Protein AF-N9MXN5-F1 (afdb_monomer_lite)

pLDDT: mean 97.75, std 3.44, range [69.69, 98.94]

Structure (mmCIF, N/CA/C/O backbone):
data_AF-N9MXN5-F1
#
_entry.id   AF-N9MXN5-F1
#
loop_
_atom_site.group_PDB
_atom_site.id
_atom_site.type_symbol
_atom_site.label_atom_id
_atom_site.label_alt_id
_atom_site.label_comp_id
_atom_site.label_asym_id
_atom_site.label_entity_id
_atom_site.label_seq_id
_atom_site.pdbx_PDB_ins_code
_atom_site.Cartn_x
_atom_site.Cartn_y
_atom_site.Cartn_z
_atom_site.occupancy
_atom_site.B_iso_or_equiv
_atom_site.auth_seq_id
_atom_site.auth_comp_id
_atom_site.auth_asym_id
_atom_site.auth_atom_id
_atom_site.pdbx_PDB_model_num
ATOM 1 N N . LEU A 1 1 ? 20.913 -4.478 -47.869 1.00 83.75 1 LEU A N 1
ATOM 2 C CA . LEU A 1 1 ? 21.904 -4.347 -46.782 1.00 83.75 1 LEU A CA 1
ATOM 3 C C . LEU A 1 1 ? 21.281 -4.959 -45.541 1.00 83.75 1 LEU A C 1
ATOM 5 O O . LEU A 1 1 ? 20.213 -4.504 -45.154 1.00 83.75 1 LEU A O 1
ATOM 9 N N . THR A 1 2 ? 21.905 -5.991 -44.981 1.00 88.81 2 THR A N 1
ATOM 10 C CA . THR A 1 2 ? 21.534 -6.568 -43.681 1.00 88.81 2 THR A CA 1
ATOM 11 C C . THR A 1 2 ? 22.613 -6.155 -42.691 1.00 88.81 2 THR A C 1
ATOM 13 O O . THR A 1 2 ? 23.789 -6.157 -43.053 1.00 88.81 2 THR A O 1
ATOM 16 N N . VAL A 1 3 ? 22.218 -5.737 -41.491 1.00 92.25 3 VAL A N 1
ATOM 17 C CA . VAL A 1 3 ? 23.141 -5.293 -40.443 1.00 92.25 3 VAL A CA 1
ATOM 18 C C . VAL A 1 3 ? 22.933 -6.191 -39.231 1.00 92.25 3 VAL A C 1
ATOM 20 O O . VAL A 1 3 ? 21.855 -6.172 -38.646 1.00 92.25 3 VAL A O 1
ATOM 23 N N . ASP A 1 4 ? 23.954 -6.967 -38.868 1.00 95.88 4 ASP A N 1
ATOM 24 C CA . ASP A 1 4 ? 23.865 -7.921 -37.752 1.00 95.88 4 ASP A CA 1
ATOM 25 C C . ASP A 1 4 ? 23.922 -7.226 -36.384 1.00 95.88 4 ASP A C 1
ATOM 27 O O . ASP A 1 4 ? 23.346 -7.703 -35.407 1.00 95.88 4 ASP A O 1
ATOM 31 N N . SER A 1 5 ? 24.616 -6.085 -36.297 1.00 96.94 5 SER A N 1
ATOM 32 C CA . SER A 1 5 ? 24.635 -5.247 -35.096 1.00 96.94 5 SER A CA 1
ATOM 33 C C . SER A 1 5 ? 25.014 -3.799 -35.397 1.00 96.94 5 SER A C 1
ATOM 35 O O . SER A 1 5 ? 25.731 -3.509 -36.356 1.00 96.94 5 SER A O 1
ATOM 37 N N . VAL A 1 6 ? 24.552 -2.890 -34.542 1.00 98.00 6 VAL A N 1
ATOM 38 C CA . VAL A 1 6 ? 24.963 -1.484 -34.506 1.00 98.00 6 VAL A CA 1
ATOM 39 C C . VAL A 1 6 ? 25.556 -1.197 -33.133 1.00 98.00 6 VAL A C 1
ATOM 41 O O . VAL A 1 6 ? 24.910 -1.441 -32.115 1.00 98.00 6 VAL A O 1
ATOM 44 N N . THR A 1 7 ? 26.760 -0.631 -33.107 1.00 97.88 7 THR A N 1
ATOM 45 C CA . THR A 1 7 ? 27.408 -0.156 -31.879 1.00 97.88 7 THR A CA 1
ATOM 46 C C . THR A 1 7 ? 27.594 1.354 -31.962 1.00 97.88 7 THR A C 1
ATOM 48 O O . THR A 1 7 ? 28.176 1.856 -32.923 1.00 97.88 7 THR A O 1
ATOM 51 N N . ALA A 1 8 ? 27.118 2.076 -30.950 1.00 97.94 8 ALA A N 1
ATOM 52 C CA . ALA A 1 8 ? 27.255 3.522 -30.824 1.00 97.94 8 ALA A CA 1
ATOM 53 C C . ALA A 1 8 ? 27.659 3.872 -29.385 1.00 97.94 8 ALA A C 1
ATOM 55 O O . ALA A 1 8 ? 26.828 3.911 -28.474 1.00 97.94 8 ALA A O 1
ATOM 56 N N . GLY A 1 9 ? 28.957 4.099 -29.170 1.00 97.94 9 GLY A N 1
ATOM 57 C CA . GLY A 1 9 ? 29.509 4.254 -27.823 1.00 97.94 9 GLY A CA 1
ATOM 58 C C . GLY A 1 9 ? 29.271 2.997 -26.980 1.00 97.94 9 GLY A C 1
ATOM 59 O O . GLY A 1 9 ? 29.595 1.894 -27.413 1.00 97.94 9 GLY A O 1
ATOM 60 N N . ASN A 1 10 ? 28.677 3.164 -25.795 1.00 97.81 10 ASN A N 1
ATOM 61 C CA . ASN A 1 10 ? 28.374 2.058 -24.874 1.00 97.81 10 ASN A CA 1
ATOM 62 C C . ASN A 1 10 ? 27.118 1.260 -25.254 1.00 97.81 10 ASN A C 1
ATOM 64 O O . ASN A 1 10 ? 26.843 0.232 -24.629 1.00 97.81 10 ASN A O 1
ATOM 68 N N . SER A 1 11 ? 26.347 1.743 -26.229 1.00 98.38 11 SER A N 1
ATOM 69 C CA . SER A 1 11 ? 25.101 1.122 -26.665 1.00 98.38 11 SER A CA 1
ATOM 70 C C . SER A 1 11 ? 25.356 0.148 -27.805 1.00 98.38 11 SER A C 1
ATOM 72 O O . SER A 1 11 ? 26.011 0.492 -28.792 1.00 98.38 11 SER A O 1
ATOM 74 N N . LYS A 1 12 ? 24.779 -1.047 -27.701 1.00 98.44 12 LYS A N 1
ATOM 75 C CA . LYS A 1 12 ? 24.777 -2.061 -28.753 1.00 98.44 12 LYS A CA 1
ATOM 76 C C . LYS A 1 12 ? 23.349 -2.520 -29.018 1.00 98.44 12 LYS A C 1
ATOM 78 O O . LYS A 1 12 ? 22.638 -2.874 -28.081 1.00 98.44 12 LYS A O 1
ATOM 83 N N . LEU A 1 13 ? 22.955 -2.523 -30.286 1.00 98.38 13 LEU A N 1
ATOM 84 C CA . LEU A 1 13 ? 21.726 -3.140 -30.776 1.00 98.38 13 LEU A CA 1
ATOM 85 C C . LEU A 1 13 ? 22.103 -4.339 -31.649 1.00 98.38 13 LEU A C 1
ATOM 87 O O . LEU A 1 13 ? 22.851 -4.179 -32.614 1.00 98.38 13 LEU A O 1
ATOM 91 N N . ASP A 1 14 ? 21.608 -5.524 -31.310 1.00 97.38 14 ASP A N 1
ATOM 92 C CA . ASP A 1 14 ? 21.800 -6.757 -32.081 1.00 97.38 14 ASP A CA 1
ATOM 93 C C . ASP A 1 14 ? 20.556 -7.664 -32.012 1.00 97.38 14 ASP A C 1
ATOM 95 O O . ASP A 1 14 ? 19.479 -7.234 -31.593 1.00 97.38 14 ASP A O 1
ATOM 99 N N . THR A 1 15 ? 20.689 -8.927 -32.430 1.00 96.50 15 THR A N 1
ATOM 100 C CA . THR A 1 15 ? 19.596 -9.914 -32.441 1.00 96.50 15 THR A CA 1
ATOM 101 C C . THR A 1 15 ? 19.000 -10.220 -31.064 1.00 96.50 15 THR A C 1
ATOM 103 O O . THR A 1 15 ? 17.898 -10.756 -30.996 1.00 96.50 15 THR A O 1
ATOM 106 N N . ASN A 1 16 ? 19.701 -9.906 -29.972 1.00 96.50 16 ASN A N 1
ATOM 107 C CA . ASN A 1 16 ? 19.214 -10.102 -28.608 1.00 96.50 16 ASN A CA 1
ATOM 108 C C . ASN A 1 16 ? 18.473 -8.872 -28.060 1.00 96.50 16 ASN A C 1
ATOM 110 O O . ASN A 1 16 ? 17.769 -9.004 -27.058 1.00 96.50 16 ASN A O 1
ATOM 114 N N . GLY A 1 17 ? 18.615 -7.696 -28.686 1.00 98.12 17 GLY A N 1
ATOM 115 C CA . GLY A 1 17 ? 17.989 -6.435 -28.275 1.00 98.12 17 GLY A CA 1
ATOM 116 C C . GLY A 1 17 ? 18.981 -5.280 -28.094 1.00 98.12 17 GLY A C 1
ATOM 117 O O . GLY A 1 17 ? 20.054 -5.265 -28.696 1.00 98.12 17 GLY A O 1
ATOM 118 N N . LEU A 1 18 ? 18.601 -4.291 -27.279 1.00 98.56 18 LEU A N 1
ATOM 119 C CA . LEU A 1 18 ? 19.400 -3.112 -26.937 1.00 98.56 18 LEU A CA 1
ATOM 120 C C . LEU A 1 18 ? 20.052 -3.281 -25.562 1.00 98.56 18 LEU A C 1
ATOM 122 O O . LEU A 1 18 ? 19.365 -3.449 -24.556 1.00 98.56 18 LEU A O 1
ATOM 126 N N . VAL A 1 19 ? 21.370 -3.133 -25.496 1.00 98.50 19 VAL A N 1
ATOM 127 C CA . VAL A 1 19 ? 22.130 -3.112 -24.241 1.00 98.50 19 VAL A CA 1
ATOM 128 C C . VAL A 1 19 ? 22.942 -1.827 -24.161 1.00 98.50 19 VAL A C 1
ATOM 130 O O . VAL A 1 19 ? 23.669 -1.498 -25.099 1.00 98.50 19 VAL A O 1
ATOM 133 N N . ILE A 1 20 ? 22.861 -1.119 -23.033 1.00 98.69 20 ILE A N 1
ATOM 134 C CA . ILE A 1 20 ? 23.775 -0.026 -22.690 1.00 98.69 20 ILE A CA 1
ATOM 135 C C . ILE A 1 20 ? 24.762 -0.561 -21.654 1.00 98.69 20 ILE A C 1
ATOM 137 O O . ILE A 1 20 ? 24.383 -0.872 -20.527 1.00 98.69 20 ILE A O 1
ATOM 141 N N . THR A 1 21 ? 26.040 -0.672 -22.015 1.00 97.69 21 THR A N 1
ATOM 142 C CA . THR A 1 21 ? 27.076 -1.174 -21.097 1.00 97.69 21 THR A CA 1
ATOM 143 C C . THR A 1 21 ? 27.165 -0.279 -19.857 1.00 97.69 21 THR A C 1
ATOM 145 O O . THR A 1 21 ? 27.408 0.923 -19.973 1.00 97.69 21 THR A O 1
ATOM 148 N N . GLY A 1 22 ? 26.957 -0.863 -18.670 1.00 97.19 22 GLY A N 1
ATOM 149 C CA . GLY A 1 22 ? 26.889 -0.134 -17.395 1.00 97.19 22 GLY A CA 1
ATOM 150 C C . GLY A 1 22 ? 25.561 0.597 -17.138 1.00 97.19 22 GLY A C 1
ATOM 151 O O . GLY A 1 22 ? 25.480 1.413 -16.218 1.00 97.19 22 GLY A O 1
ATOM 152 N N . GLY A 1 23 ? 24.529 0.332 -17.943 1.00 98.12 23 GLY A N 1
ATOM 153 C CA . GLY A 1 23 ? 23.228 0.988 -17.875 1.00 98.12 23 GLY A CA 1
ATOM 154 C C . GLY A 1 23 ? 22.055 0.036 -18.137 1.00 98.12 23 GLY A C 1
ATOM 155 O O . GLY A 1 23 ? 22.201 -1.177 -17.996 1.00 98.12 23 GLY A O 1
ATOM 156 N N . PRO A 1 24 ? 20.878 0.589 -18.476 1.00 98.69 24 PRO A N 1
ATOM 157 C CA . PRO A 1 24 ? 19.688 -0.198 -18.780 1.00 98.69 24 PRO A CA 1
ATOM 158 C C . PRO A 1 24 ? 19.839 -1.084 -20.024 1.00 98.69 24 PRO A C 1
ATOM 160 O O . PRO A 1 24 ? 20.655 -0.821 -20.912 1.00 98.69 24 PRO A O 1
ATOM 163 N N . SER A 1 25 ? 18.985 -2.099 -20.130 1.00 98.75 25 SER A N 1
ATOM 164 C CA . SER A 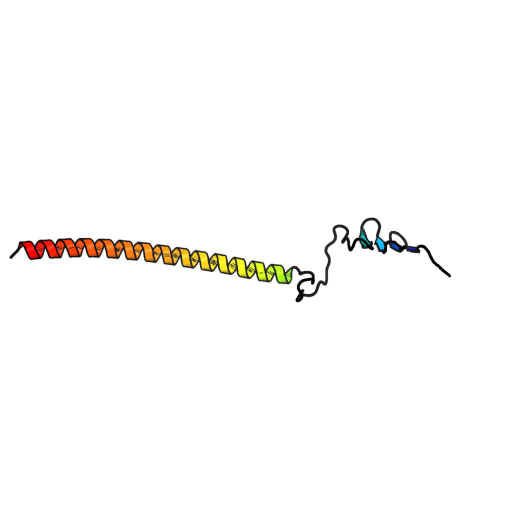1 25 ? 18.854 -2.928 -21.328 1.00 98.75 25 SER A CA 1
ATOM 165 C C . SER A 1 25 ? 17.401 -3.318 -21.606 1.00 98.75 25 SER A C 1
ATOM 167 O O . SER A 1 25 ? 16.567 -3.374 -20.702 1.00 98.75 25 SER A O 1
ATOM 169 N N . VAL A 1 26 ? 17.107 -3.583 -22.878 1.00 98.75 26 VAL A N 1
ATOM 170 C CA . VAL A 1 26 ? 15.848 -4.144 -23.373 1.00 98.75 26 VAL A CA 1
ATOM 171 C C . VAL A 1 26 ? 16.211 -5.308 -24.282 1.00 98.75 26 VAL A C 1
ATOM 173 O O . VAL A 1 26 ? 16.710 -5.104 -25.387 1.00 98.75 26 VAL A O 1
ATOM 176 N N . THR A 1 27 ? 15.985 -6.529 -23.816 1.00 98.69 27 THR A N 1
ATOM 177 C CA . THR A 1 27 ? 16.384 -7.753 -24.517 1.00 98.69 27 THR A CA 1
ATOM 178 C C . THR A 1 27 ? 15.209 -8.711 -24.668 1.00 98.69 27 THR A C 1
ATOM 180 O O . THR A 1 27 ? 14.132 -8.491 -24.115 1.00 98.69 27 THR A O 1
ATOM 183 N N . THR A 1 28 ? 15.414 -9.816 -25.379 1.00 97.94 28 THR A N 1
ATOM 184 C CA . THR A 1 28 ? 14.436 -10.914 -25.459 1.00 97.94 28 THR A CA 1
ATOM 185 C C . THR A 1 28 ? 14.113 -11.547 -24.100 1.00 97.94 28 THR A C 1
ATOM 187 O O . THR A 1 28 ? 13.066 -12.174 -23.963 1.00 97.94 28 THR A O 1
ATOM 190 N N . ALA A 1 29 ? 14.966 -11.358 -23.088 1.00 98.00 29 ALA A N 1
ATOM 191 C CA . ALA A 1 29 ? 14.718 -11.802 -21.717 1.00 98.00 29 ALA A CA 1
ATOM 192 C C . ALA A 1 29 ? 13.887 -10.803 -20.885 1.00 98.00 29 ALA A C 1
ATOM 194 O O . ALA A 1 29 ? 13.466 -11.140 -19.780 1.00 98.00 29 ALA A O 1
ATOM 195 N N . GLY A 1 30 ? 13.649 -9.587 -21.390 1.00 98.56 30 GLY A N 1
ATOM 196 C CA . GLY A 1 30 ? 12.934 -8.522 -20.687 1.00 98.56 30 GLY A CA 1
ATOM 197 C C . GLY A 1 30 ? 13.742 -7.230 -20.561 1.00 98.56 30 GLY A C 1
ATOM 198 O O . GLY A 1 30 ? 14.680 -6.979 -21.322 1.00 98.56 30 GLY A O 1
ATOM 199 N N . ILE A 1 31 ? 13.346 -6.393 -19.600 1.00 98.69 31 ILE A N 1
ATOM 200 C CA . ILE A 1 31 ? 13.923 -5.066 -19.353 1.00 98.69 31 ILE A CA 1
ATOM 201 C C . ILE A 1 31 ? 14.698 -5.087 -18.035 1.00 98.69 31 ILE A C 1
ATOM 203 O O . ILE A 1 31 ? 14.151 -5.472 -17.003 1.00 98.69 31 ILE A O 1
ATOM 207 N N . ASP A 1 32 ? 15.940 -4.611 -18.065 1.00 98.62 32 ASP A N 1
ATOM 208 C CA . ASP A 1 32 ? 16.733 -4.311 -16.871 1.00 98.62 32 ASP A CA 1
ATOM 209 C C . ASP A 1 32 ? 16.952 -2.795 -16.788 1.00 98.62 32 ASP A C 1
ATOM 211 O O . ASP A 1 32 ? 17.448 -2.173 -17.728 1.00 98.62 32 ASP A O 1
ATOM 215 N N . ALA A 1 33 ? 16.594 -2.188 -15.656 1.00 98.69 33 ALA A N 1
ATOM 216 C CA . ALA A 1 33 ? 16.775 -0.758 -15.415 1.00 98.69 33 ALA A CA 1
ATOM 217 C C . ALA A 1 33 ? 18.225 -0.366 -15.063 1.00 98.69 33 ALA A C 1
ATOM 219 O O . ALA A 1 33 ? 18.516 0.821 -14.909 1.00 98.69 33 ALA A O 1
ATOM 220 N N . GLY A 1 34 ? 19.143 -1.322 -14.894 1.00 98.25 34 GLY A N 1
ATOM 221 C CA . GLY A 1 34 ? 20.559 -1.053 -14.627 1.00 98.25 34 GLY A CA 1
ATOM 222 C C . GLY A 1 34 ? 20.784 -0.281 -13.322 1.00 98.25 34 GLY A C 1
ATOM 223 O O . GLY A 1 34 ? 21.587 0.664 -13.269 1.00 98.25 34 GLY A O 1
ATOM 224 N N . SER A 1 35 ? 20.020 -0.630 -12.281 1.00 98.31 35 SER A N 1
ATOM 225 C CA . SER A 1 35 ? 20.018 0.045 -10.973 1.00 98.31 35 SER A CA 1
ATOM 226 C C . SER A 1 35 ? 19.781 1.560 -11.073 1.00 98.31 35 SER A C 1
ATOM 228 O O . SER A 1 35 ? 20.446 2.354 -10.401 1.00 98.31 35 SER A O 1
ATOM 230 N N . LYS A 1 36 ? 18.876 1.986 -11.960 1.00 98.25 36 LYS A N 1
ATOM 231 C CA . LYS A 1 36 ? 18.416 3.376 -12.082 1.00 98.25 36 LYS A CA 1
ATOM 232 C C . LYS A 1 36 ? 16.937 3.481 -11.738 1.00 98.25 36 LYS A C 1
ATOM 234 O O . LYS A 1 36 ? 16.182 2.522 -11.860 1.00 98.25 36 LYS A O 1
ATOM 239 N N . VAL A 1 37 ? 16.532 4.677 -11.323 1.00 98.25 37 VAL A N 1
ATOM 240 C CA . VAL A 1 37 ? 15.119 5.020 -11.150 1.00 98.25 37 VAL A CA 1
ATOM 241 C C . VAL A 1 37 ? 14.467 5.142 -12.525 1.00 98.25 37 VAL A C 1
ATOM 243 O O . VAL A 1 37 ? 14.999 5.824 -13.400 1.00 98.25 37 VAL A O 1
ATOM 246 N N . ILE A 1 38 ? 13.301 4.519 -12.690 1.00 98.44 38 ILE A N 1
ATOM 247 C CA . ILE A 1 38 ? 12.443 4.703 -13.862 1.00 98.44 38 ILE A CA 1
ATOM 248 C C . ILE A 1 38 ? 11.491 5.862 -13.554 1.00 98.44 38 ILE A C 1
ATOM 250 O O . ILE A 1 38 ? 10.664 5.771 -12.649 1.00 98.44 38 ILE A O 1
ATOM 254 N N . THR A 1 39 ? 11.640 6.976 -14.265 1.00 98.44 39 THR A N 1
ATOM 255 C CA . THR A 1 39 ? 10.809 8.175 -14.088 1.00 98.44 39 THR A CA 1
ATOM 256 C C . THR A 1 39 ? 9.686 8.235 -15.126 1.00 98.44 39 THR A C 1
ATOM 258 O O . THR A 1 39 ? 9.696 7.492 -16.105 1.00 98.44 39 THR A O 1
ATOM 261 N N . ASN A 1 40 ? 8.713 9.132 -14.916 1.00 98.12 40 ASN A N 1
ATOM 262 C CA . ASN A 1 40 ? 7.582 9.370 -15.828 1.00 98.12 40 ASN A CA 1
ATOM 263 C C . ASN A 1 40 ? 6.691 8.138 -16.080 1.00 98.12 40 ASN A C 1
ATOM 265 O O . ASN A 1 40 ? 6.138 7.971 -17.165 1.00 98.12 40 ASN A O 1
ATOM 269 N N . VAL A 1 41 ? 6.535 7.287 -15.066 1.00 98.56 41 VAL A N 1
ATOM 270 C CA . VAL A 1 41 ? 5.573 6.180 -15.080 1.00 98.56 41 VAL A CA 1
ATOM 271 C C . VAL A 1 41 ? 4.201 6.735 -14.695 1.00 98.56 41 VAL A C 1
ATOM 273 O O . VAL A 1 41 ? 4.009 7.181 -13.562 1.00 98.56 41 VAL A O 1
ATOM 276 N N . ALA A 1 42 ? 3.266 6.749 -15.647 1.00 98.69 42 ALA A N 1
ATOM 277 C CA . ALA A 1 42 ? 1.870 7.097 -15.384 1.00 98.69 42 ALA A CA 1
ATOM 278 C C . ALA A 1 42 ? 1.223 6.089 -14.418 1.00 98.69 42 ALA A C 1
ATOM 280 O O . ALA A 1 42 ? 1.743 4.991 -14.230 1.00 98.69 42 ALA A O 1
ATOM 281 N N . ASP A 1 43 ? 0.102 6.462 -13.803 1.00 98.81 43 ASP A N 1
ATOM 282 C CA . ASP A 1 43 ? -0.627 5.562 -12.908 1.00 98.81 43 ASP A CA 1
ATOM 283 C C . ASP A 1 43 ? -1.067 4.298 -13.657 1.00 98.81 43 ASP A C 1
ATOM 285 O O . ASP A 1 43 ? -1.717 4.376 -14.703 1.00 98.81 43 ASP A O 1
ATOM 289 N N . GLY A 1 44 ? -0.736 3.133 -13.102 1.00 98.69 44 GLY A N 1
ATOM 290 C CA . GLY A 1 44 ? -1.208 1.855 -13.619 1.00 98.69 44 GLY A CA 1
ATOM 291 C C . GLY A 1 44 ? -2.682 1.629 -13.287 1.00 98.69 44 GLY A C 1
ATOM 292 O O . GLY A 1 44 ? -3.129 1.934 -12.181 1.00 98.69 44 GLY A O 1
ATOM 293 N N . SER A 1 45 ? -3.445 1.080 -14.228 1.00 98.25 45 SER A N 1
ATOM 294 C CA . SER A 1 45 ? -4.888 0.829 -14.079 1.00 98.25 45 SER A CA 1
ATOM 295 C C . SER A 1 45 ? -5.297 -0.605 -14.422 1.00 98.25 45 SER A C 1
ATOM 297 O O . SER A 1 45 ? -6.305 -1.097 -13.913 1.00 98.25 45 SER A O 1
ATOM 299 N N . ALA A 1 46 ? -4.511 -1.296 -15.248 1.00 98.44 46 ALA A N 1
ATOM 300 C CA . ALA A 1 46 ? -4.696 -2.696 -15.593 1.00 98.44 46 ALA A CA 1
ATOM 301 C C . ALA A 1 46 ? -3.795 -3.614 -14.739 1.00 98.44 46 ALA A C 1
ATOM 303 O O . ALA A 1 46 ? -2.765 -3.170 -14.231 1.00 98.44 46 ALA A O 1
ATOM 304 N N . PRO A 1 47 ? -4.119 -4.918 -14.615 1.00 98.31 47 PRO A N 1
ATOM 305 C CA . PRO A 1 47 ? -3.368 -5.853 -13.765 1.00 98.31 47 PRO A CA 1
ATOM 306 C C . PRO A 1 47 ? -1.868 -5.986 -14.065 1.00 98.31 47 PRO A C 1
ATOM 308 O O . PRO A 1 47 ? -1.119 -6.412 -13.193 1.00 98.31 47 PRO A O 1
ATOM 311 N N . ASN A 1 48 ? -1.439 -5.647 -15.284 1.00 98.19 48 ASN A N 1
ATOM 312 C CA . ASN A 1 48 ? -0.048 -5.760 -15.728 1.00 98.19 48 ASN A CA 1
ATOM 313 C C . ASN A 1 48 ? 0.640 -4.397 -15.907 1.00 98.19 48 ASN A C 1
ATOM 315 O O . ASN A 1 48 ? 1.760 -4.349 -16.417 1.00 98.19 48 ASN A O 1
ATOM 319 N N . ASP A 1 49 ? -0.013 -3.299 -15.521 1.00 98.75 49 ASP A N 1
ATOM 320 C CA . ASP A 1 49 ? 0.620 -1.986 -15.545 1.00 98.75 49 ASP A CA 1
ATOM 321 C C . ASP A 1 49 ? 1.621 -1.866 -14.390 1.00 98.75 49 ASP A C 1
ATOM 323 O O . ASP A 1 49 ? 1.417 -2.394 -13.293 1.00 98.75 49 ASP A O 1
ATOM 327 N N . ALA A 1 50 ? 2.710 -1.134 -14.619 1.00 98.56 50 ALA A N 1
ATOM 328 C CA . ALA A 1 50 ? 3.616 -0.771 -13.540 1.00 98.56 50 ALA A CA 1
ATOM 329 C C . ALA A 1 50 ? 2.928 0.206 -12.573 1.00 98.56 50 ALA A C 1
ATOM 331 O O . ALA A 1 50 ? 2.193 1.098 -12.993 1.00 98.56 50 ALA A O 1
ATOM 332 N N . VAL A 1 51 ? 3.221 0.069 -11.279 1.00 98.50 51 VAL A N 1
ATOM 333 C CA . VAL A 1 51 ? 2.785 1.027 -10.257 1.00 98.50 51 VAL A CA 1
ATOM 334 C C . VAL A 1 51 ? 3.840 2.107 -10.064 1.00 98.50 51 VAL A C 1
ATOM 336 O O . VAL A 1 51 ? 5.036 1.814 -9.993 1.00 98.50 51 VAL A O 1
ATOM 339 N N . ASN A 1 52 ? 3.412 3.361 -9.943 1.00 98.75 52 ASN A N 1
ATOM 340 C CA . ASN A 1 52 ? 4.311 4.450 -9.568 1.00 98.75 52 ASN A CA 1
ATOM 341 C C . ASN A 1 52 ? 4.256 4.737 -8.055 1.00 98.75 52 ASN A C 1
ATOM 343 O O . ASN A 1 52 ? 3.418 4.218 -7.311 1.00 98.75 52 ASN A O 1
ATOM 347 N N . PHE A 1 53 ? 5.165 5.591 -7.580 1.00 98.69 53 PHE A N 1
ATOM 348 C CA . PHE A 1 53 ? 5.263 5.909 -6.153 1.00 98.69 53 PHE A CA 1
ATOM 349 C C . PHE A 1 53 ? 4.045 6.684 -5.607 1.00 98.69 53 PHE A C 1
ATOM 351 O O . PHE A 1 53 ? 3.756 6.608 -4.411 1.00 98.69 53 PHE A O 1
ATOM 358 N N . GLY A 1 54 ? 3.297 7.389 -6.462 1.00 98.75 54 GLY A N 1
ATOM 359 C CA . GLY A 1 54 ? 2.061 8.078 -6.082 1.00 98.75 54 GLY A CA 1
ATOM 360 C C . GLY A 1 54 ? 0.968 7.100 -5.646 1.00 98.75 54 GLY A C 1
ATOM 361 O O . GLY A 1 54 ? 0.376 7.266 -4.580 1.00 98.75 54 GLY A O 1
ATOM 362 N N . GLN A 1 55 ? 0.775 6.015 -6.397 1.00 98.81 55 GLN A N 1
ATOM 363 C CA . GLN A 1 55 ? -0.180 4.956 -6.044 1.00 98.81 55 GLN A CA 1
ATOM 364 C C . GLN A 1 55 ? 0.196 4.246 -4.731 1.00 98.81 55 GLN A C 1
ATOM 366 O O . GLN A 1 55 ? -0.667 3.984 -3.884 1.00 98.81 55 GLN A O 1
ATOM 371 N N . LEU A 1 56 ? 1.494 3.991 -4.516 1.00 98.69 56 LEU A N 1
ATOM 372 C CA . LEU A 1 56 ? 1.989 3.435 -3.252 1.00 98.69 56 LEU A CA 1
ATOM 373 C C . LEU A 1 56 ? 1.763 4.403 -2.078 1.00 98.69 56 LEU A C 1
ATOM 375 O O . LEU A 1 56 ? 1.364 3.979 -0.996 1.00 98.69 56 LEU A O 1
ATOM 379 N N . THR A 1 57 ? 1.953 5.706 -2.296 1.00 98.81 57 THR A N 1
ATOM 380 C CA . THR A 1 57 ? 1.708 6.745 -1.283 1.00 98.81 57 THR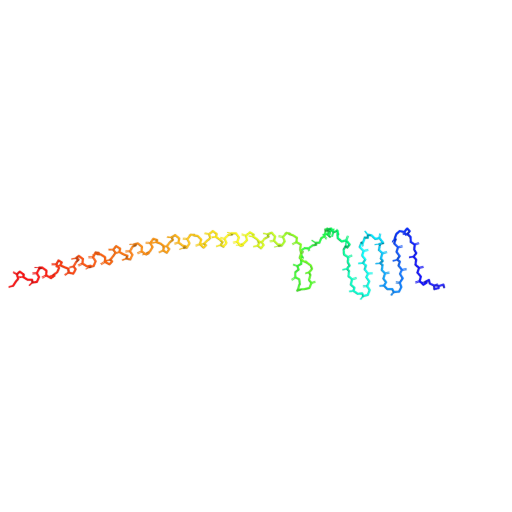 A CA 1
ATOM 381 C C . THR A 1 57 ? 0.242 6.772 -0.856 1.00 98.81 57 THR A C 1
ATOM 383 O O . THR A 1 57 ? -0.047 6.771 0.339 1.00 98.81 57 THR A O 1
ATOM 386 N N . THR A 1 58 ? -0.694 6.715 -1.807 1.00 98.81 58 THR A N 1
ATOM 387 C CA . THR A 1 58 ? -2.133 6.626 -1.511 1.00 98.81 58 THR A CA 1
ATOM 388 C C . THR A 1 58 ? -2.461 5.396 -0.6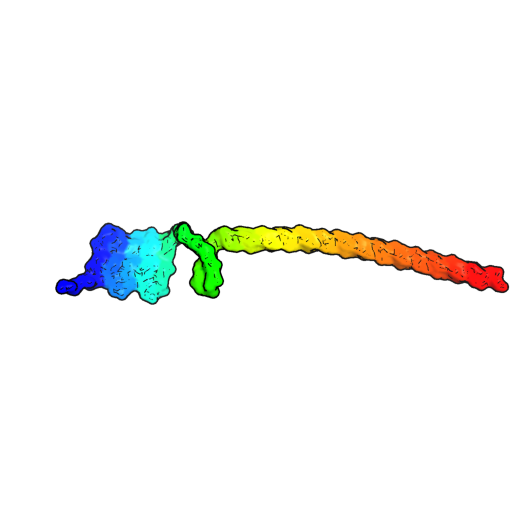64 1.00 98.81 58 THR A C 1
ATOM 390 O O . THR A 1 58 ? -3.187 5.495 0.325 1.00 98.81 58 THR A O 1
ATOM 393 N N . THR A 1 59 ? -1.872 4.245 -0.997 1.00 98.81 59 THR A N 1
ATOM 394 C CA . THR A 1 59 ? -2.034 3.013 -0.210 1.00 98.81 59 THR A CA 1
ATOM 395 C C . THR A 1 59 ? -1.515 3.190 1.220 1.00 98.81 59 THR A C 1
ATOM 397 O O . THR A 1 59 ? -2.221 2.866 2.174 1.00 98.81 59 THR A O 1
ATOM 400 N N . ASN A 1 60 ? -0.319 3.762 1.386 1.00 98.81 60 ASN A N 1
ATOM 401 C CA . ASN A 1 60 ? 0.277 4.010 2.700 1.00 98.81 60 ASN A CA 1
ATOM 402 C C . ASN A 1 60 ? -0.560 4.975 3.551 1.00 98.81 60 ASN A C 1
ATOM 404 O O . ASN A 1 60 ? -0.712 4.752 4.751 1.00 98.81 60 ASN A O 1
ATOM 408 N N . ASN A 1 61 ? -1.149 6.006 2.943 1.00 98.88 61 ASN A N 1
ATOM 409 C CA . ASN A 1 61 ? -2.034 6.938 3.643 1.00 98.88 61 ASN A CA 1
ATOM 410 C C . ASN A 1 61 ? -3.294 6.237 4.169 1.00 98.88 61 ASN A C 1
ATOM 412 O O . ASN A 1 61 ? -3.674 6.443 5.321 1.00 98.88 61 ASN A O 1
ATOM 416 N N . ASN A 1 62 ? -3.902 5.355 3.370 1.00 98.88 62 ASN A N 1
ATOM 417 C CA . ASN A 1 62 ? -5.052 4.561 3.813 1.00 98.88 62 ASN A CA 1
ATOM 418 C C . ASN A 1 62 ? -4.679 3.626 4.976 1.00 98.88 62 ASN A C 1
ATOM 420 O O . ASN A 1 62 ? -5.437 3.487 5.933 1.00 98.88 62 ASN A O 1
ATOM 424 N N . VAL A 1 63 ? -3.490 3.015 4.936 1.00 98.88 63 VAL A N 1
ATOM 425 C CA . VAL A 1 63 ? -2.982 2.176 6.037 1.00 98.88 63 VAL A CA 1
ATOM 426 C C . VAL A 1 63 ? -2.739 2.997 7.308 1.00 98.88 63 VAL A C 1
ATOM 428 O O . VAL A 1 63 ? -3.069 2.545 8.408 1.00 98.88 63 VAL A O 1
ATOM 431 N N . ALA A 1 64 ? -2.205 4.213 7.180 1.00 98.81 64 ALA A N 1
ATOM 432 C CA . ALA A 1 64 ? -2.026 5.117 8.311 1.00 98.81 64 ALA A CA 1
ATOM 433 C C . ALA A 1 64 ? -3.375 5.510 8.939 1.00 98.81 64 ALA A C 1
ATOM 435 O O . ALA A 1 64 ? -3.517 5.434 10.158 1.00 98.81 64 ALA A O 1
ATOM 436 N N . GLN A 1 65 ? -4.387 5.827 8.122 1.00 98.88 65 GLN A N 1
ATOM 437 C CA . GLN A 1 65 ? -5.740 6.109 8.611 1.00 98.88 65 GLN A CA 1
ATOM 438 C C . GLN A 1 65 ? -6.341 4.904 9.343 1.00 98.88 65 GLN A C 1
ATOM 440 O O . GLN A 1 65 ? -6.819 5.048 10.467 1.00 98.88 65 GLN A O 1
ATOM 445 N N . ASN A 1 66 ? -6.231 3.702 8.768 1.00 98.88 66 ASN A N 1
ATOM 446 C CA . ASN A 1 66 ? -6.685 2.476 9.427 1.00 98.88 66 ASN A CA 1
ATOM 447 C C . ASN A 1 66 ? -6.013 2.284 10.796 1.00 98.88 66 ASN A C 1
ATOM 449 O O . ASN A 1 66 ? -6.656 1.844 11.746 1.00 98.88 66 ASN A O 1
ATOM 453 N N . THR A 1 67 ? -4.730 2.636 10.920 1.00 98.88 67 THR A N 1
ATOM 454 C CA . THR A 1 67 ? -3.997 2.567 12.194 1.00 98.88 67 THR A CA 1
ATOM 455 C C . THR A 1 67 ? -4.610 3.502 13.241 1.00 98.88 67 THR A C 1
ATOM 457 O O . THR A 1 67 ? -4.809 3.098 14.389 1.00 98.88 67 THR A O 1
ATOM 460 N N . THR A 1 68 ? -4.967 4.728 12.851 1.00 98.88 68 THR A N 1
ATOM 461 C CA . THR A 1 68 ? -5.672 5.684 13.718 1.00 98.88 68 THR A CA 1
ATOM 462 C C . THR A 1 68 ? -7.061 5.182 14.116 1.00 98.88 68 THR A C 1
ATOM 464 O O . THR A 1 68 ? -7.409 5.227 15.298 1.00 98.88 68 THR A O 1
ATOM 467 N N . ASP A 1 69 ? -7.837 4.648 13.174 1.00 98.88 69 ASP A N 1
ATOM 468 C CA . ASP A 1 69 ? -9.189 4.140 13.441 1.00 98.88 69 ASP A CA 1
ATOM 469 C C . ASP A 1 69 ? -9.165 2.947 14.410 1.00 98.88 69 ASP A C 1
ATOM 471 O O . ASP A 1 69 ? -9.976 2.860 15.336 1.00 98.88 69 ASP A O 1
ATOM 475 N N . ILE A 1 70 ? -8.183 2.052 14.259 1.00 98.88 70 ILE A N 1
ATOM 476 C CA . ILE A 1 70 ? -7.955 0.927 15.177 1.00 98.88 70 ILE A CA 1
ATOM 477 C C . ILE A 1 70 ? -7.625 1.423 16.592 1.00 98.88 70 ILE A C 1
ATOM 479 O O . ILE A 1 70 ? -8.142 0.869 17.569 1.00 98.88 70 ILE A O 1
ATOM 483 N N . ALA A 1 71 ? -6.807 2.469 16.730 1.00 98.88 71 ALA A N 1
ATOM 484 C CA . ALA A 1 71 ? -6.487 3.047 18.035 1.00 98.88 71 ALA A CA 1
ATOM 485 C C . ALA A 1 71 ? -7.740 3.627 18.720 1.00 98.88 71 ALA A C 1
ATOM 487 O O . ALA A 1 71 ? -7.982 3.355 19.899 1.00 98.88 71 ALA A O 1
ATOM 488 N N . THR A 1 72 ? -8.587 4.337 17.970 1.00 98.94 72 THR A N 1
ATOM 489 C CA . THR A 1 72 ? -9.881 4.842 18.460 1.00 98.94 72 THR A CA 1
ATOM 490 C C . THR A 1 72 ? -10.804 3.703 18.896 1.00 98.94 72 THR A C 1
ATOM 492 O O . THR A 1 72 ? -11.371 3.743 19.990 1.00 98.94 72 THR A O 1
ATOM 495 N N . ASN A 1 73 ? -10.921 2.645 18.090 1.00 98.88 73 ASN A N 1
ATOM 496 C CA . ASN A 1 73 ? -11.721 1.472 18.445 1.00 98.88 73 ASN A CA 1
ATOM 497 C C . ASN A 1 73 ? -11.206 0.795 19.722 1.00 98.88 73 ASN A C 1
ATOM 499 O O . ASN A 1 73 ? -12.002 0.418 20.581 1.00 98.88 73 ASN A O 1
ATOM 503 N N . THR A 1 74 ? -9.886 0.705 19.892 1.00 98.94 74 THR A N 1
ATOM 504 C CA . THR A 1 74 ? -9.255 0.163 21.107 1.00 98.94 74 THR A CA 1
ATOM 505 C C . THR A 1 74 ? -9.616 0.986 22.349 1.00 98.94 74 THR A C 1
ATOM 507 O O . THR A 1 74 ? -9.963 0.424 23.393 1.00 98.94 74 THR A O 1
ATOM 510 N N . ALA A 1 75 ? -9.605 2.317 22.240 1.00 98.88 75 ALA A N 1
ATOM 511 C CA . ALA A 1 75 ? -10.021 3.206 23.324 1.00 98.88 75 ALA A CA 1
ATOM 512 C C . ALA A 1 75 ? -11.512 3.033 23.666 1.00 98.88 75 ALA A C 1
ATOM 514 O O . ALA A 1 75 ? -11.867 2.892 24.837 1.00 98.88 75 ALA A O 1
ATOM 515 N N . ASN A 1 76 ? -12.382 2.952 22.656 1.00 98.88 76 ASN A N 1
ATOM 516 C CA . ASN A 1 76 ? -13.817 2.724 22.853 1.00 98.88 76 ASN A CA 1
ATOM 517 C C . ASN A 1 76 ? -14.104 1.374 23.527 1.00 98.88 76 ASN A C 1
ATOM 519 O O . ASN A 1 76 ? -14.917 1.303 24.448 1.00 98.88 76 ASN A O 1
ATOM 523 N N . ILE A 1 77 ? -13.408 0.308 23.119 1.00 98.94 77 ILE A N 1
ATOM 524 C CA . ILE A 1 77 ? -13.508 -1.018 23.748 1.00 98.94 77 ILE A CA 1
ATOM 525 C C . ILE A 1 77 ? -13.084 -0.956 25.221 1.00 98.94 77 ILE A C 1
ATOM 527 O O . ILE A 1 77 ? -13.753 -1.535 26.079 1.00 98.94 77 ILE A O 1
ATOM 531 N N . THR A 1 78 ? -12.017 -0.217 25.531 1.00 98.88 78 THR A N 1
ATOM 532 C CA . THR A 1 78 ? -11.557 -0.009 26.914 1.00 98.88 78 THR A CA 1
ATOM 533 C C . THR A 1 78 ? -12.627 0.699 27.749 1.00 98.88 78 THR A C 1
ATOM 535 O O . THR A 1 78 ? -12.982 0.231 28.831 1.00 98.88 78 THR A O 1
ATOM 538 N N . THR A 1 79 ? -13.222 1.774 27.225 1.00 98.88 79 THR A N 1
ATOM 539 C CA . THR A 1 79 ? -14.338 2.481 27.875 1.00 98.88 79 THR A CA 1
ATOM 540 C C . THR A 1 79 ? -15.539 1.563 28.108 1.00 98.88 79 THR A C 1
ATOM 542 O O . THR A 1 79 ? -16.077 1.517 29.214 1.00 98.88 79 THR A O 1
ATOM 545 N N . ASN A 1 80 ? -15.933 0.778 27.103 1.00 98.88 80 ASN A N 1
ATOM 546 C CA . ASN A 1 80 ? -17.034 -0.177 27.234 1.00 98.88 80 ASN A CA 1
ATOM 547 C C . ASN A 1 80 ? -16.749 -1.234 28.308 1.00 98.88 80 ASN A C 1
ATOM 549 O O . ASN A 1 80 ? -17.633 -1.552 29.100 1.00 98.88 80 ASN A O 1
ATOM 553 N N . THR A 1 81 ? -15.512 -1.727 28.384 1.00 98.94 81 THR A N 1
ATOM 554 C CA . THR A 1 81 ? -15.073 -2.681 29.415 1.00 98.94 81 THR A CA 1
ATOM 555 C C . THR A 1 81 ? -15.218 -2.093 30.825 1.00 98.94 81 THR A C 1
ATOM 557 O O . THR A 1 81 ? -15.730 -2.757 31.731 1.00 98.94 81 THR A O 1
ATOM 560 N N . ASN A 1 82 ? -14.851 -0.822 31.011 1.00 98.88 82 ASN A N 1
ATOM 561 C CA . ASN A 1 82 ? -15.000 -0.121 32.291 1.00 98.88 82 ASN A CA 1
ATOM 562 C C . ASN A 1 82 ? -16.473 0.101 32.670 1.00 98.88 82 ASN A C 1
ATOM 564 O O . ASN A 1 82 ? -16.862 -0.110 33.823 1.00 98.88 82 ASN A O 1
ATOM 568 N N . ASN A 1 83 ? -17.309 0.478 31.700 1.00 98.88 83 ASN A N 1
ATOM 569 C CA . ASN A 1 83 ? -18.748 0.649 31.908 1.00 98.88 83 ASN A CA 1
ATOM 570 C C . ASN A 1 83 ? -19.419 -0.674 32.294 1.00 98.88 83 ASN A C 1
ATOM 572 O O . ASN A 1 83 ? -20.216 -0.709 33.229 1.00 98.88 83 ASN A O 1
ATOM 576 N N . ILE A 1 84 ? -19.061 -1.772 31.619 1.00 98.88 84 ILE A N 1
ATOM 577 C CA . ILE A 1 84 ? -19.538 -3.119 31.958 1.00 98.88 84 ILE A CA 1
ATOM 578 C C . ILE A 1 84 ? -19.145 -3.468 33.394 1.00 98.88 84 ILE A C 1
ATOM 580 O O . ILE A 1 84 ? -20.009 -3.857 34.172 1.00 98.88 84 ILE A O 1
ATOM 584 N N . THR A 1 85 ? -17.885 -3.247 33.774 1.00 98.88 85 THR A N 1
ATOM 585 C CA . THR A 1 85 ? -17.400 -3.498 35.144 1.00 98.88 85 THR A CA 1
ATOM 586 C C . THR A 1 85 ? -18.193 -2.699 36.184 1.00 98.88 85 THR A C 1
ATOM 588 O O . THR A 1 85 ? -18.609 -3.236 37.210 1.00 98.88 85 THR A O 1
ATOM 591 N N . THR A 1 86 ? -18.463 -1.424 35.900 1.00 98.88 86 THR A N 1
ATOM 592 C CA . THR A 1 86 ? -19.267 -0.554 36.774 1.00 98.88 86 THR A CA 1
ATOM 593 C C . THR A 1 86 ? -20.695 -1.072 36.918 1.00 98.88 86 THR A C 1
ATOM 595 O O . THR A 1 86 ? -21.207 -1.185 38.030 1.00 98.88 86 THR A O 1
ATOM 598 N N . ASN A 1 87 ? -21.329 -1.446 35.806 1.00 98.88 87 ASN A N 1
ATOM 599 C CA . ASN A 1 87 ? -22.674 -2.010 35.816 1.00 98.88 87 ASN A CA 1
ATOM 600 C C . ASN A 1 87 ? -22.727 -3.328 36.595 1.00 98.88 87 ASN A C 1
ATOM 602 O O . ASN A 1 87 ? -23.653 -3.523 37.378 1.00 98.88 87 ASN A O 1
ATOM 606 N N . THR A 1 88 ? -21.727 -4.200 36.441 1.00 98.88 88 THR A N 1
ATOM 607 C CA . THR A 1 88 ? -21.602 -5.437 37.223 1.00 98.88 88 THR A CA 1
ATOM 608 C C . THR A 1 88 ? -21.565 -5.149 38.725 1.00 98.88 88 THR A C 1
ATOM 610 O O . THR A 1 88 ? -22.300 -5.786 39.478 1.00 98.88 88 THR A O 1
ATOM 613 N N . ASN A 1 89 ? -20.785 -4.156 39.162 1.00 98.88 89 ASN A N 1
ATOM 614 C CA . ASN A 1 89 ? -20.716 -3.765 40.574 1.00 98.88 89 ASN A CA 1
ATOM 615 C C . ASN A 1 89 ? -22.049 -3.205 41.084 1.00 98.88 89 ASN A C 1
ATOM 617 O O . ASN A 1 89 ? -22.526 -3.616 42.139 1.00 98.88 89 ASN A O 1
ATOM 621 N N . ASN A 1 90 ? -22.687 -2.316 40.319 1.00 98.88 90 ASN A N 1
ATOM 622 C CA . ASN A 1 90 ? -23.988 -1.751 40.685 1.00 98.88 90 ASN A CA 1
ATOM 623 C C . ASN A 1 90 ? -25.065 -2.839 40.815 1.00 98.88 90 ASN A C 1
ATOM 625 O O . ASN A 1 90 ? -25.859 -2.816 41.752 1.00 98.88 90 ASN A O 1
ATOM 629 N N . ILE A 1 91 ? -25.078 -3.818 39.903 1.00 98.88 91 ILE A N 1
ATOM 630 C CA . ILE A 1 91 ? -25.991 -4.968 39.965 1.00 98.88 91 ILE A CA 1
ATOM 631 C C . ILE A 1 91 ? -25.736 -5.799 41.229 1.00 98.88 91 ILE A C 1
ATOM 633 O O . ILE A 1 91 ? -26.697 -6.208 41.884 1.00 98.88 91 ILE A O 1
ATOM 637 N N . ALA A 1 92 ? -24.473 -6.030 41.598 1.00 98.81 92 ALA A N 1
ATOM 638 C CA . ALA A 1 92 ? -24.126 -6.754 42.820 1.00 98.81 92 ALA A CA 1
ATOM 639 C C . ALA A 1 92 ? -24.619 -6.021 44.081 1.00 98.81 92 ALA A C 1
ATOM 641 O O . ALA A 1 92 ? -25.246 -6.642 44.940 1.00 98.81 92 ALA A O 1
ATOM 642 N N . THR A 1 93 ? -24.419 -4.701 44.157 1.00 98.81 93 THR A N 1
ATOM 643 C CA . THR A 1 93 ? -24.947 -3.864 45.247 1.00 98.81 93 THR A CA 1
ATOM 644 C C . THR A 1 93 ? -26.469 -3.940 45.319 1.00 98.81 93 THR A C 1
ATOM 646 O O . THR A 1 93 ? -27.011 -4.297 46.361 1.00 98.81 93 THR A O 1
ATOM 649 N N . ASN A 1 94 ? -27.163 -3.721 44.199 1.00 98.62 94 ASN A N 1
ATOM 650 C CA . ASN A 1 94 ? -28.625 -3.801 44.151 1.00 98.62 94 ASN A CA 1
ATOM 651 C C . ASN A 1 94 ? -29.141 -5.182 44.589 1.00 98.62 94 ASN A C 1
ATOM 653 O O . ASN A 1 94 ? -30.152 -5.277 45.279 1.00 98.62 94 ASN A O 1
ATOM 657 N N . THR A 1 95 ? -28.441 -6.258 44.216 1.00 98.62 95 THR A N 1
ATOM 658 C CA . THR A 1 95 ? -28.778 -7.628 44.638 1.00 98.62 95 THR A CA 1
ATOM 659 C C . THR A 1 95 ? -28.681 -7.786 46.160 1.00 98.62 95 THR A C 1
ATOM 661 O O . THR A 1 95 ? -29.565 -8.383 46.780 1.00 98.62 95 THR A O 1
ATOM 664 N N . SER A 1 96 ? -27.633 -7.226 46.773 1.00 98.50 96 SER A N 1
ATOM 665 C CA . SER A 1 96 ? -27.459 -7.213 48.229 1.00 98.50 96 SER A CA 1
ATOM 666 C C . SER A 1 96 ? -28.565 -6.415 48.923 1.00 98.50 96 SER A C 1
ATOM 668 O O . SER A 1 96 ? -29.176 -6.900 49.873 1.00 98.50 96 SER A O 1
ATOM 670 N N . ASP A 1 97 ? -28.871 -5.218 48.424 1.00 98.25 97 ASP A N 1
ATOM 671 C CA . ASP A 1 97 ? -29.897 -4.349 49.008 1.00 98.25 97 ASP A CA 1
ATOM 672 C C . ASP A 1 97 ? -31.291 -4.988 48.952 1.00 98.25 97 ASP A C 1
ATOM 674 O O . ASP A 1 97 ? -32.020 -4.978 49.946 1.00 98.25 97 ASP A O 1
ATOM 678 N N . ILE A 1 98 ? -31.641 -5.625 47.828 1.00 98.00 98 ILE A N 1
ATOM 679 C CA . ILE A 1 98 ? -32.890 -6.390 47.686 1.00 98.00 98 ILE A CA 1
ATOM 680 C C . ILE A 1 98 ? -32.949 -7.532 48.708 1.00 98.00 98 ILE A C 1
ATOM 682 O O . ILE A 1 98 ? -33.981 -7.717 49.354 1.00 98.00 98 ILE A O 1
ATOM 686 N N . SER A 1 99 ? -31.848 -8.267 48.894 1.00 97.94 99 SER A N 1
ATOM 687 C CA . SER A 1 99 ? -31.781 -9.368 49.867 1.00 97.94 99 SER A CA 1
ATOM 688 C C . SER A 1 99 ? -32.000 -8.868 51.301 1.00 97.94 99 SER A C 1
ATOM 690 O O . SER A 1 99 ? -32.757 -9.467 52.064 1.00 97.94 99 SER A O 1
ATOM 692 N N . ASN A 1 100 ? -31.400 -7.727 51.652 1.00 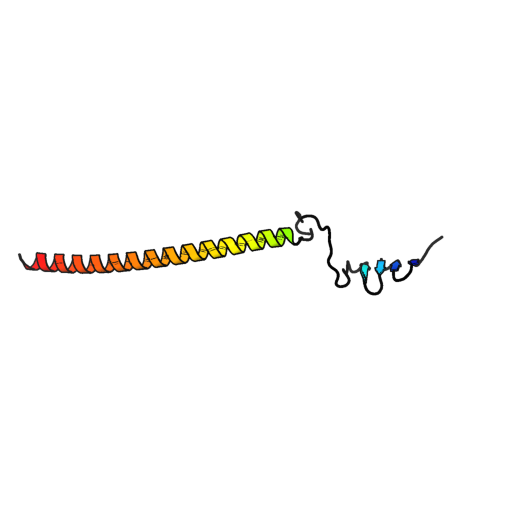97.44 100 ASN A N 1
ATOM 693 C CA . ASN A 1 100 ? -31.569 -7.097 52.963 1.00 97.44 100 ASN A CA 1
ATOM 694 C C . ASN A 1 100 ? -33.005 -6.602 53.200 1.00 97.44 100 ASN A C 1
ATOM 696 O O . ASN A 1 100 ? -33.508 -6.682 54.320 1.00 97.44 100 ASN A O 1
ATOM 700 N N . LEU A 1 101 ? -33.685 -6.085 52.172 1.00 97.31 101 LEU A N 1
ATOM 701 C CA . LEU A 1 101 ? -35.091 -5.672 52.267 1.00 97.31 101 LEU A CA 1
ATOM 702 C C . LEU A 1 101 ? -36.029 -6.867 52.467 1.00 97.31 101 LEU A C 1
ATOM 704 O O . LEU A 1 101 ? -36.940 -6.793 53.286 1.00 97.31 101 LEU A O 1
ATOM 708 N N . GLN A 1 102 ? -35.786 -7.979 51.769 1.00 96.31 102 GLN A N 1
ATOM 709 C CA . GLN A 1 102 ? -36.583 -9.203 51.908 1.00 96.31 102 GLN A CA 1
ATOM 710 C C . GLN A 1 102 ? -36.437 -9.869 53.285 1.00 96.31 102 GLN A C 1
ATOM 712 O O . GLN A 1 102 ? -37.359 -10.540 53.732 1.00 96.31 102 GLN A O 1
ATOM 717 N N . GLY A 1 103 ? -35.309 -9.677 53.976 1.00 93.31 103 GLY A N 1
ATOM 718 C CA . GLY A 1 103 ? -35.094 -10.203 55.329 1.00 93.31 103 GLY A CA 1
ATOM 719 C C . GLY A 1 103 ? -35.762 -9.405 56.458 1.00 93.31 103 GLY A C 1
ATOM 720 O O . GLY A 1 103 ? -35.673 -9.816 57.612 1.00 93.31 103 GLY A O 1
ATOM 721 N N . GLN A 1 104 ? -36.386 -8.259 56.159 1.00 91.12 104 GLN A N 1
ATOM 722 C CA . GLN A 1 104 ? -37.034 -7.385 57.153 1.00 91.12 104 GLN A CA 1
ATOM 723 C C . GLN A 1 104 ? -38.545 -7.636 57.318 1.00 91.12 104 GLN A C 1
ATOM 725 O O . GLN A 1 104 ? -39.170 -6.999 58.166 1.00 91.12 104 GLN A O 1
ATOM 730 N N . THR A 1 105 ? -39.129 -8.540 56.527 1.00 69.69 105 THR A N 1
ATOM 731 C CA . THR A 1 105 ? -40.541 -8.970 56.593 1.00 69.69 105 THR A CA 1
ATOM 732 C C . THR A 1 105 ? -40.670 -10.362 57.179 1.00 69.69 105 THR A C 1
ATOM 734 O O . THR A 1 105 ? -41.597 -10.569 57.991 1.00 69.69 105 THR A O 1
#

Seq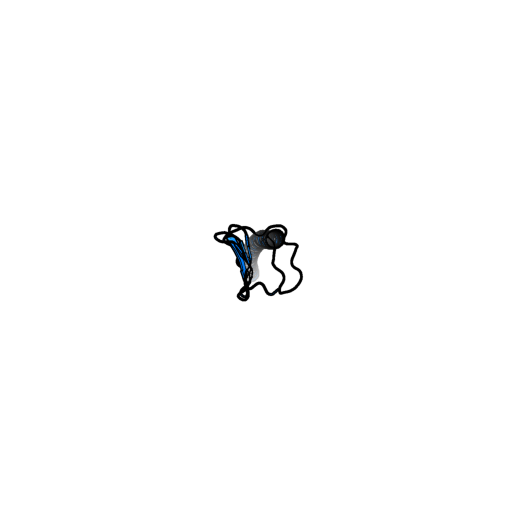uence (105 aa):
LTVDSVTAGNSKLDTNGLVITGGPSVTTAGIDAGSKVITNVADGSAPNDAVNFGQLTTTNNNVAQNTTDIATNTANITTNTNNITTNTNNIATNTSDISNLQGQT

Radius of gyration: 34.67 Å; chains: 1; bounding box: 70×21×104 Å

Foldseek 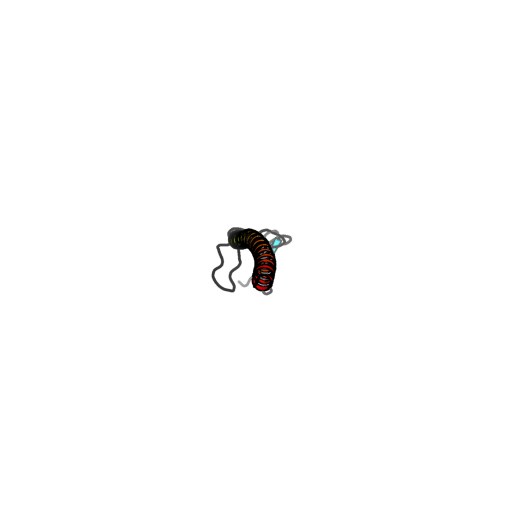3Di:
DDDQWDDDPQWIQHPQGIDRNQAWTQGPVGTDGSPDDDPPQDDDDDPPGDHDVVVVVVVVVVVVVVVVVVVVVVVVVVVVVVVVVVVVVVVVVVVVVVVVVVVVD

Secondary structure (DSSP, 8-state):
---SEEEETTEEEETTEEEETTS-EEETTEEE-TT------PPP-STTSPPPHHHHHHHHHHHHHHHHHHHHHHHHHHHHHHHHHHHHHHHHHHHHHHHHHHTT-